Protein AF-A0AAF0T711-F1 (afdb_monomer_lite)

Structure (mmCIF, N/CA/C/O backbone):
d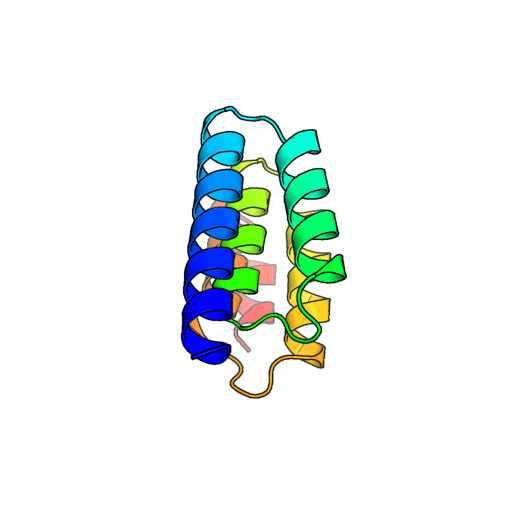ata_AF-A0AAF0T711-F1
#
_entry.id   AF-A0AAF0T711-F1
#
loop_
_atom_site.group_PDB
_atom_site.id
_atom_site.type_symbol
_atom_site.label_atom_id
_atom_site.label_alt_id
_atom_site.label_comp_id
_atom_site.label_asym_id
_atom_site.label_entity_id
_atom_site.label_seq_id
_atom_site.pdbx_PDB_ins_code
_atom_si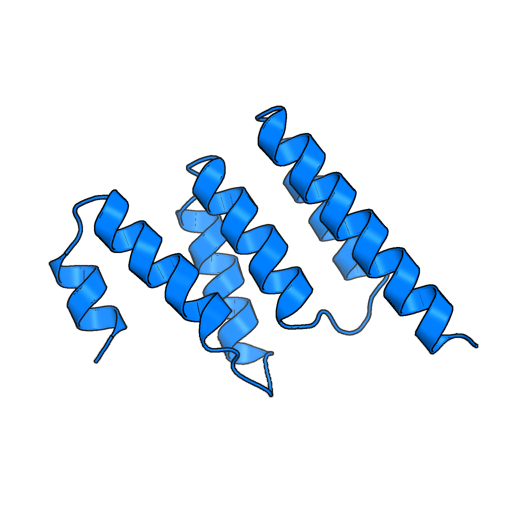te.Cartn_x
_atom_site.Cartn_y
_atom_site.Cartn_z
_atom_site.occupancy
_atom_site.B_iso_or_equiv
_atom_site.auth_seq_id
_atom_site.auth_comp_id
_atom_site.auth_asym_id
_atom_site.auth_atom_id
_atom_site.pdbx_PDB_model_num
ATOM 1 N N . MET A 1 1 ? 25.115 -4.167 -13.619 1.00 49.00 1 MET A N 1
ATOM 2 C CA . MET A 1 1 ? 25.250 -2.886 -12.890 1.00 49.00 1 MET A CA 1
ATOM 3 C C . MET A 1 1 ? 23.902 -2.163 -12.782 1.00 49.00 1 MET A C 1
ATOM 5 O O . MET A 1 1 ? 23.526 -1.788 -11.680 1.00 49.00 1 MET A O 1
ATOM 9 N N . GLU A 1 2 ? 23.113 -2.087 -13.862 1.00 58.34 2 GLU A N 1
ATOM 10 C CA . GLU A 1 2 ? 21.764 -1.472 -13.882 1.00 58.34 2 GLU A CA 1
ATOM 11 C C . GLU A 1 2 ? 20.771 -2.048 -12.853 1.00 58.34 2 GLU A C 1
ATOM 13 O O . GLU A 1 2 ? 20.125 -1.292 -12.132 1.00 58.34 2 GLU A O 1
ATOM 18 N N . LYS A 1 3 ? 20.704 -3.382 -12.690 1.00 58.72 3 LYS A N 1
ATOM 19 C CA . LYS A 1 3 ? 19.836 -4.030 -11.679 1.00 58.72 3 LYS A CA 1
ATOM 20 C C . LYS A 1 3 ? 20.128 -3.570 -10.241 1.00 58.72 3 LYS A C 1
ATOM 22 O O . LYS A 1 3 ? 19.216 -3.454 -9.429 1.00 58.72 3 LYS A O 1
ATOM 27 N N . THR A 1 4 ? 21.392 -3.294 -9.923 1.00 60.56 4 THR A N 1
ATOM 28 C CA . THR A 1 4 ? 21.810 -2.835 -8.589 1.00 60.56 4 THR A CA 1
ATOM 29 C C . THR A 1 4 ? 21.404 -1.383 -8.347 1.00 60.56 4 THR A C 1
ATOM 31 O O . THR A 1 4 ? 20.996 -1.040 -7.240 1.00 60.56 4 THR A O 1
ATOM 34 N N . ILE A 1 5 ? 21.482 -0.542 -9.382 1.00 61.06 5 ILE A N 1
ATOM 35 C CA . ILE A 1 5 ? 21.046 0.860 -9.334 1.00 61.06 5 ILE A CA 1
ATOM 36 C C . ILE A 1 5 ? 19.521 0.924 -9.161 1.00 61.06 5 ILE A C 1
ATOM 38 O O . ILE A 1 5 ? 19.040 1.636 -8.284 1.00 61.06 5 ILE A O 1
ATOM 42 N N . SER A 1 6 ? 18.775 0.099 -9.903 1.00 71.19 6 SER A N 1
ATOM 43 C CA . SER A 1 6 ? 17.316 -0.020 -9.775 1.00 71.19 6 SER A CA 1
ATOM 44 C C . SER A 1 6 ? 16.882 -0.458 -8.371 1.00 71.19 6 SER A C 1
ATOM 46 O O . SER A 1 6 ? 16.000 0.171 -7.791 1.00 71.19 6 SER A O 1
ATOM 48 N N . ARG A 1 7 ? 17.546 -1.458 -7.774 1.00 70.12 7 ARG A N 1
ATOM 49 C CA . ARG A 1 7 ? 17.214 -1.926 -6.418 1.00 70.12 7 ARG A CA 1
ATOM 50 C C . ARG A 1 7 ? 17.496 -0.875 -5.342 1.00 70.12 7 ARG A C 1
ATOM 52 O O . ARG A 1 7 ? 16.698 -0.714 -4.425 1.00 70.12 7 ARG A O 1
ATOM 59 N N . LYS A 1 8 ? 18.608 -0.138 -5.455 1.00 77.62 8 LYS A N 1
ATOM 60 C CA . LYS A 1 8 ? 18.906 0.982 -4.545 1.00 77.62 8 LYS A CA 1
ATOM 61 C C . LYS A 1 8 ? 17.851 2.079 -4.653 1.00 77.62 8 LYS A C 1
ATOM 63 O O . LYS A 1 8 ? 17.383 2.559 -3.628 1.00 77.62 8 LYS A O 1
ATOM 68 N N . ALA A 1 9 ? 17.449 2.435 -5.872 1.00 79.88 9 ALA A N 1
ATOM 69 C CA . ALA A 1 9 ? 16.412 3.434 -6.092 1.00 79.88 9 ALA A CA 1
ATOM 70 C C . ALA A 1 9 ? 15.063 3.000 -5.484 1.00 79.88 9 ALA A C 1
ATOM 72 O O . ALA A 1 9 ? 14.451 3.781 -4.765 1.00 79.88 9 ALA A O 1
ATOM 73 N N . GLN A 1 10 ? 14.653 1.736 -5.646 1.00 79.00 10 GLN A N 1
ATOM 74 C CA . GLN A 1 10 ? 13.449 1.189 -4.996 1.00 79.00 10 GLN A CA 1
ATOM 75 C C . GLN A 1 10 ? 13.487 1.312 -3.463 1.00 79.00 10 GLN A C 1
ATOM 77 O O . GLN A 1 10 ? 12.505 1.718 -2.847 1.00 79.00 10 GLN A O 1
ATOM 82 N N . THR A 1 11 ? 14.635 1.028 -2.835 1.00 85.44 11 THR A N 1
ATOM 83 C CA . THR A 1 11 ? 14.798 1.195 -1.378 1.00 85.44 11 THR A CA 1
ATOM 84 C C . THR A 1 11 ? 14.677 2.659 -0.941 1.00 85.44 11 THR A C 1
ATOM 86 O O . THR A 1 11 ? 14.118 2.933 0.123 1.00 85.44 11 THR A O 1
ATOM 89 N N . VAL A 1 12 ? 15.153 3.606 -1.756 1.00 90.75 12 VAL A N 1
ATOM 90 C CA . VAL A 1 12 ? 14.996 5.045 -1.487 1.00 90.75 12 VAL A CA 1
ATOM 91 C C . VAL A 1 12 ? 13.521 5.439 -1.536 1.00 90.75 12 VAL A C 1
ATOM 93 O O . VAL A 1 12 ? 13.039 6.054 -0.590 1.00 90.75 12 VAL A O 1
ATOM 96 N N . TYR A 1 13 ? 12.780 5.025 -2.567 1.00 93.00 13 TYR A N 1
ATOM 97 C CA . TYR A 1 13 ? 11.341 5.300 -2.659 1.00 93.00 13 TYR A CA 1
ATOM 98 C C . TYR A 1 13 ? 10.555 4.702 -1.486 1.00 93.00 13 TYR A C 1
ATOM 100 O O . TYR A 1 13 ? 9.747 5.401 -0.879 1.00 93.00 13 TYR A O 1
ATOM 108 N N . ALA A 1 14 ? 10.837 3.455 -1.099 1.00 92.31 14 ALA A N 1
ATOM 109 C CA . ALA A 1 14 ? 10.210 2.828 0.068 1.00 92.31 14 ALA A CA 1
ATOM 110 C C . ALA A 1 14 ? 10.508 3.588 1.376 1.00 92.31 14 ALA A C 1
ATOM 112 O O . ALA A 1 14 ? 9.627 3.762 2.223 1.00 92.31 14 ALA A O 1
ATOM 113 N N . SER A 1 15 ? 11.738 4.089 1.526 1.00 94.19 15 SER A N 1
ATOM 114 C CA . SER A 1 15 ? 12.131 4.927 2.666 1.00 94.19 15 SER A CA 1
ATOM 115 C C . SER A 1 15 ? 11.376 6.258 2.680 1.00 94.19 15 SER A C 1
ATOM 117 O O . SER A 1 15 ? 10.885 6.662 3.731 1.00 94.19 15 SER A O 1
ATOM 119 N N . LEU A 1 16 ? 11.232 6.915 1.523 1.00 96.19 16 LEU A N 1
ATOM 120 C CA . LEU A 1 16 ? 10.482 8.168 1.391 1.00 96.19 16 LEU A CA 1
ATOM 121 C C . LEU A 1 16 ? 8.992 7.972 1.696 1.00 96.19 16 LEU A C 1
ATOM 123 O O . LEU A 1 16 ? 8.429 8.726 2.486 1.00 96.19 16 LEU A O 1
ATOM 127 N N . ILE A 1 17 ? 8.372 6.923 1.149 1.00 96.69 17 ILE A N 1
ATOM 128 C CA . ILE A 1 17 ? 6.982 6.555 1.456 1.00 96.69 17 ILE A CA 1
ATOM 129 C C . ILE A 1 17 ? 6.816 6.353 2.967 1.00 96.69 17 ILE A C 1
ATOM 131 O O . ILE A 1 17 ? 5.927 6.946 3.578 1.00 96.69 17 ILE A O 1
ATOM 135 N N . SER A 1 18 ? 7.706 5.578 3.592 1.00 95.44 18 SER A N 1
ATOM 136 C CA . SER A 1 18 ? 7.660 5.315 5.036 1.00 95.44 18 SER A CA 1
ATOM 137 C C . SER A 1 18 ? 7.834 6.590 5.870 1.00 95.44 18 SER A C 1
ATOM 139 O O . SER A 1 18 ? 7.117 6.787 6.850 1.00 95.44 18 SER A O 1
ATOM 141 N N . LEU A 1 19 ? 8.746 7.482 5.471 1.00 97.38 19 LEU A N 1
ATOM 142 C CA . LEU A 1 19 ? 8.960 8.774 6.123 1.00 97.38 19 LEU A CA 1
ATOM 143 C C . LEU A 1 19 ? 7.692 9.633 6.082 1.00 97.38 19 LEU A C 1
ATOM 145 O O . LEU A 1 19 ? 7.229 10.084 7.127 1.00 97.38 19 LEU A O 1
ATOM 149 N N . HIS A 1 20 ? 7.104 9.825 4.901 1.00 97.38 20 HIS A N 1
ATOM 150 C CA . HIS A 1 20 ? 5.906 10.655 4.750 1.00 97.38 20 HIS A CA 1
ATOM 151 C C . HIS A 1 20 ? 4.664 10.037 5.398 1.00 97.38 20 HIS A C 1
ATOM 153 O O . HIS A 1 20 ? 3.826 10.772 5.916 1.00 97.38 20 HIS A O 1
ATOM 159 N N . THR A 1 21 ? 4.599 8.706 5.482 1.00 97.75 21 THR A N 1
ATOM 160 C CA . THR A 1 21 ? 3.585 7.994 6.278 1.00 97.75 21 THR A CA 1
ATOM 161 C C . THR A 1 21 ? 3.670 8.387 7.752 1.00 97.75 21 THR A C 1
ATOM 163 O O . THR A 1 21 ? 2.666 8.748 8.357 1.00 97.75 21 THR A O 1
ATOM 166 N N . ASN A 1 22 ? 4.874 8.379 8.332 1.00 96.69 22 ASN A N 1
ATOM 167 C CA . ASN A 1 22 ? 5.072 8.763 9.734 1.00 96.69 22 ASN A CA 1
ATOM 168 C C . ASN A 1 22 ? 4.779 10.251 9.985 1.00 96.69 22 ASN A C 1
ATOM 170 O O . ASN A 1 22 ? 4.404 10.622 11.092 1.00 96.69 22 ASN A O 1
ATOM 174 N N . LEU A 1 23 ? 4.923 11.091 8.957 1.00 97.12 23 LEU A N 1
ATOM 175 C CA . LEU A 1 23 ? 4.543 12.505 8.985 1.00 97.12 23 LEU A CA 1
ATOM 176 C C . LEU A 1 23 ? 3.047 12.743 8.724 1.00 97.12 23 LEU A C 1
ATOM 178 O O . LEU A 1 23 ? 2.638 13.898 8.648 1.00 97.12 23 LEU A O 1
ATOM 182 N N . GLN A 1 24 ? 2.241 11.687 8.559 1.00 96.00 24 GLN A N 1
ATOM 183 C CA . GLN A 1 24 ? 0.813 11.776 8.222 1.00 96.00 24 GLN A CA 1
ATOM 184 C C . GLN A 1 24 ? 0.545 12.554 6.916 1.00 96.00 24 GLN A C 1
ATOM 186 O O . GLN A 1 24 ? -0.526 13.124 6.715 1.00 96.00 24 GLN A O 1
ATOM 191 N N . ASN A 1 25 ? 1.522 12.588 6.002 1.00 96.00 25 ASN A N 1
ATOM 192 C CA . ASN A 1 25 ? 1.435 13.329 4.747 1.00 96.00 25 ASN A CA 1
ATOM 193 C C . ASN A 1 25 ? 1.035 12.400 3.595 1.00 96.00 25 ASN A C 1
ATOM 195 O O . ASN A 1 25 ? 1.879 11.879 2.861 1.00 96.00 25 ASN A O 1
ATOM 199 N N . LYS A 1 26 ? -0.275 12.202 3.450 1.00 95.25 26 LYS A N 1
ATOM 200 C CA . LYS A 1 26 ? -0.851 11.311 2.438 1.00 95.25 26 LYS A CA 1
ATOM 201 C C . LYS A 1 26 ? -0.596 11.758 1.000 1.00 95.25 26 LYS A C 1
ATOM 203 O O . LYS A 1 26 ? -0.278 10.924 0.157 1.00 95.25 26 LYS A O 1
ATOM 208 N N . ASP A 1 27 ? -0.681 13.058 0.730 1.00 95.81 27 ASP A N 1
ATOM 209 C CA . ASP A 1 27 ? -0.541 13.597 -0.626 1.00 95.81 27 ASP A CA 1
ATOM 210 C C . ASP A 1 27 ? 0.850 13.290 -1.177 1.00 95.81 27 ASP A C 1
ATOM 212 O O . ASP A 1 27 ? 1.012 12.871 -2.325 1.00 95.81 27 ASP A O 1
ATOM 216 N N . GLU A 1 28 ? 1.856 13.413 -0.314 1.00 97.31 28 GLU A N 1
ATOM 217 C CA . GLU A 1 28 ? 3.234 13.128 -0.672 1.00 97.31 28 GLU A CA 1
ATOM 218 C C . GLU A 1 28 ? 3.486 11.626 -0.842 1.00 97.31 28 GLU A C 1
ATOM 220 O O . GLU A 1 28 ? 4.167 11.228 -1.786 1.00 97.31 28 GLU A O 1
ATOM 225 N N . VAL A 1 29 ? 2.861 10.770 -0.023 1.00 97.75 29 VAL A N 1
ATOM 226 C CA . VAL A 1 29 ? 2.887 9.309 -0.224 1.00 97.75 29 VAL A CA 1
ATOM 227 C C . VAL A 1 29 ? 2.345 8.932 -1.610 1.00 97.75 29 VAL A C 1
ATOM 229 O O . VAL A 1 29 ? 3.000 8.179 -2.338 1.00 97.75 29 VAL A O 1
ATOM 232 N N . PHE A 1 30 ? 1.208 9.497 -2.028 1.00 96.44 30 PHE A N 1
ATOM 233 C CA . PHE A 1 30 ? 0.654 9.260 -3.366 1.00 96.44 30 PHE A CA 1
ATOM 234 C C . PHE A 1 30 ? 1.537 9.825 -4.480 1.00 96.44 30 PHE A C 1
ATOM 236 O O . PHE A 1 30 ? 1.741 9.161 -5.504 1.00 96.44 30 PHE A O 1
ATOM 243 N N . ARG A 1 31 ? 2.089 11.031 -4.295 1.00 97.25 31 ARG A N 1
ATOM 244 C CA . ARG A 1 31 ? 2.995 11.662 -5.264 1.00 97.25 31 ARG A CA 1
ATOM 245 C C . ARG A 1 31 ? 4.224 10.790 -5.511 1.00 97.25 31 ARG A C 1
ATOM 247 O O . ARG A 1 31 ? 4.544 10.505 -6.666 1.00 97.25 31 ARG A O 1
ATOM 254 N N . ILE A 1 32 ? 4.863 10.327 -4.437 1.00 96.19 32 ILE A N 1
ATOM 255 C CA . ILE A 1 32 ? 6.052 9.470 -4.480 1.00 96.19 32 ILE A CA 1
ATOM 256 C C . ILE A 1 32 ? 5.721 8.122 -5.130 1.00 96.19 32 ILE A C 1
ATOM 258 O O . ILE A 1 32 ? 6.476 7.655 -5.981 1.00 96.19 32 ILE A O 1
ATOM 262 N N . TRP A 1 33 ? 4.583 7.509 -4.791 1.00 95.56 33 TRP A N 1
ATOM 263 C CA . TRP A 1 33 ? 4.146 6.257 -5.419 1.00 95.56 33 TRP A CA 1
ATOM 264 C C . TRP A 1 33 ? 3.947 6.403 -6.933 1.00 95.56 33 TRP A C 1
ATOM 266 O O . TRP A 1 33 ? 4.428 5.577 -7.713 1.00 95.56 33 TRP A O 1
ATOM 276 N N . LYS A 1 34 ? 3.289 7.481 -7.374 1.00 94.50 34 LYS A N 1
ATOM 277 C CA . LYS A 1 34 ? 3.074 7.769 -8.799 1.00 94.50 34 LYS A CA 1
ATOM 278 C C . LYS A 1 34 ? 4.390 7.992 -9.545 1.00 94.50 34 LYS A C 1
ATOM 280 O O . LYS A 1 34 ? 4.550 7.495 -10.658 1.00 94.50 34 LYS A O 1
ATOM 285 N N . GLU A 1 35 ? 5.321 8.719 -8.935 1.00 92.94 35 GLU A N 1
ATOM 286 C CA . GLU A 1 35 ? 6.667 8.934 -9.474 1.00 92.94 35 GLU A CA 1
ATOM 287 C C . GLU A 1 35 ? 7.440 7.613 -9.586 1.00 92.94 35 GLU A C 1
ATOM 289 O O . GLU A 1 35 ? 8.019 7.304 -10.623 1.00 92.94 35 GLU A O 1
ATOM 294 N N . MET A 1 36 ? 7.372 6.765 -8.561 1.00 91.75 36 MET A N 1
ATOM 295 C CA . MET A 1 36 ? 7.988 5.444 -8.597 1.00 91.75 36 MET A CA 1
ATOM 296 C C . MET A 1 36 ? 7.422 4.598 -9.752 1.00 91.75 36 MET A C 1
ATOM 298 O O . MET A 1 36 ? 8.186 4.030 -10.534 1.00 91.75 36 MET A O 1
ATOM 302 N N . LYS A 1 37 ? 6.094 4.557 -9.928 1.00 89.62 37 LYS A N 1
ATOM 303 C CA . LYS A 1 37 ? 5.456 3.824 -11.039 1.00 89.62 37 LYS A CA 1
ATOM 304 C C . LYS A 1 37 ? 5.826 4.364 -12.424 1.00 89.62 37 LYS A C 1
ATOM 306 O O . LYS A 1 37 ? 5.804 3.595 -13.380 1.00 89.62 37 LYS A O 1
ATOM 311 N N . SER A 1 38 ? 6.154 5.652 -12.560 1.00 90.31 38 SER A N 1
ATOM 312 C CA . SER A 1 38 ? 6.575 6.213 -13.853 1.00 90.31 38 SER A CA 1
ATOM 313 C C . SER A 1 38 ? 8.018 5.844 -14.211 1.00 90.31 38 SER A C 1
ATOM 315 O O . SER A 1 38 ? 8.342 5.713 -15.391 1.00 90.31 38 SER A O 1
ATOM 317 N N . ILE A 1 39 ? 8.869 5.630 -13.206 1.00 87.94 39 ILE A N 1
ATOM 318 C CA . ILE A 1 39 ? 10.283 5.275 -13.383 1.00 87.94 39 ILE A CA 1
ATOM 319 C C . ILE A 1 39 ? 10.460 3.765 -13.560 1.00 87.94 39 ILE A C 1
ATOM 321 O O . ILE A 1 39 ? 11.239 3.319 -14.408 1.00 87.94 39 ILE A O 1
ATOM 325 N N . PHE A 1 40 ? 9.753 2.952 -12.772 1.00 84.19 40 PHE A N 1
ATOM 326 C CA . PHE A 1 40 ? 9.908 1.500 -12.798 1.00 84.19 40 PHE A CA 1
ATOM 327 C C . PHE A 1 40 ? 8.827 0.837 -13.645 1.00 84.19 40 PHE A C 1
ATOM 329 O O . PHE A 1 40 ? 7.663 0.771 -13.266 1.00 84.19 40 PHE A O 1
ATOM 336 N N . ARG A 1 41 ? 9.247 0.220 -14.757 1.00 78.38 41 ARG A N 1
ATOM 337 C CA . ARG A 1 41 ? 8.358 -0.558 -15.640 1.00 78.38 41 ARG A CA 1
ATOM 338 C C . ARG A 1 41 ? 7.644 -1.713 -14.924 1.00 78.38 41 ARG A C 1
ATOM 340 O O . ARG A 1 41 ? 6.567 -2.116 -15.348 1.00 78.38 41 ARG A O 1
ATOM 347 N N . LYS A 1 42 ? 8.260 -2.281 -13.882 1.00 81.19 42 LYS A N 1
ATOM 348 C CA . LYS A 1 42 ? 7.669 -3.332 -13.049 1.00 81.19 42 LYS A CA 1
ATOM 349 C C . LYS A 1 42 ? 7.954 -3.044 -11.582 1.00 81.19 42 LYS A C 1
ATOM 351 O O . LYS A 1 42 ? 9.115 -2.965 -11.184 1.00 81.19 42 LYS A O 1
ATOM 356 N N . VAL A 1 43 ? 6.885 -2.935 -10.808 1.00 86.88 43 VAL A N 1
ATOM 357 C CA . VAL A 1 43 ? 6.912 -2.829 -9.349 1.00 86.88 43 VAL A CA 1
ATOM 358 C C . VAL A 1 43 ? 6.774 -4.239 -8.770 1.00 86.88 43 VAL A C 1
ATOM 360 O O . VAL A 1 43 ? 6.009 -5.045 -9.306 1.00 86.88 43 VAL A O 1
ATOM 363 N N . ASN A 1 44 ? 7.561 -4.583 -7.752 1.00 88.69 44 ASN A N 1
ATOM 364 C CA . ASN A 1 44 ? 7.543 -5.908 -7.130 1.00 88.69 44 ASN A CA 1
ATOM 365 C C . ASN A 1 44 ? 6.658 -5.937 -5.867 1.00 88.69 44 ASN A C 1
ATOM 367 O O . ASN A 1 44 ? 6.201 -4.905 -5.375 1.00 88.69 44 ASN A O 1
ATOM 371 N N . ASP A 1 45 ? 6.445 -7.135 -5.321 1.00 91.75 45 ASP A N 1
ATOM 372 C CA . ASP A 1 45 ? 5.600 -7.361 -4.140 1.00 91.75 45 ASP A CA 1
ATOM 373 C C . ASP A 1 45 ? 6.051 -6.577 -2.899 1.00 91.75 45 ASP A C 1
ATOM 375 O O . ASP A 1 45 ? 5.225 -6.189 -2.075 1.00 91.75 45 ASP A O 1
ATOM 379 N N . THR A 1 46 ? 7.350 -6.302 -2.757 1.00 90.88 46 THR A N 1
ATOM 380 C CA . THR A 1 46 ? 7.884 -5.533 -1.622 1.00 90.88 46 THR A CA 1
ATOM 381 C C . THR A 1 46 ? 7.478 -4.069 -1.714 1.00 90.88 46 THR A C 1
ATOM 383 O O . THR A 1 46 ? 7.062 -3.486 -0.713 1.00 90.88 46 THR A O 1
ATOM 386 N N . GLU A 1 47 ? 7.551 -3.471 -2.902 1.00 92.06 47 GLU A N 1
ATOM 387 C CA . GLU A 1 47 ? 7.108 -2.090 -3.095 1.00 92.06 47 GLU A CA 1
ATOM 388 C C . GLU A 1 47 ? 5.588 -1.948 -2.938 1.00 92.06 47 GLU A C 1
ATOM 390 O O . GLU A 1 47 ? 5.142 -1.009 -2.278 1.00 92.06 47 GLU A O 1
ATOM 395 N N . TYR A 1 48 ? 4.799 -2.898 -3.456 1.00 94.94 48 TYR A N 1
ATOM 396 C CA . TYR A 1 48 ? 3.350 -2.939 -3.214 1.00 94.94 48 TYR A CA 1
ATOM 397 C C . TYR A 1 48 ? 3.020 -3.089 -1.727 1.00 94.94 48 TYR A C 1
ATOM 399 O O . TYR A 1 48 ? 2.212 -2.333 -1.193 1.00 94.94 48 TYR A O 1
ATOM 407 N N . SER A 1 49 ? 3.694 -4.004 -1.026 1.00 95.69 49 SER A N 1
ATOM 408 C CA . SER A 1 49 ? 3.52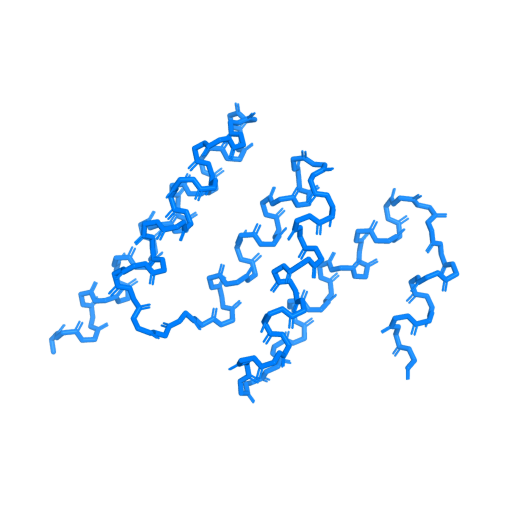0 -4.169 0.423 1.00 95.69 49 SER A CA 1
ATOM 409 C C . SER A 1 49 ? 3.838 -2.883 1.185 1.00 95.69 49 SER A C 1
ATOM 411 O O . SER A 1 49 ? 3.140 -2.545 2.140 1.00 95.69 49 SER A O 1
ATOM 413 N N . CYS A 1 50 ? 4.873 -2.150 0.762 1.00 95.69 50 CYS A N 1
ATOM 414 C CA . CYS A 1 50 ? 5.256 -0.887 1.382 1.00 95.69 50 CYS A CA 1
ATOM 415 C C . CYS A 1 50 ? 4.147 0.162 1.250 1.00 95.69 50 CYS A C 1
ATOM 417 O O . CYS A 1 50 ? 3.722 0.702 2.270 1.00 95.69 50 CYS A O 1
ATOM 419 N N . ILE A 1 51 ? 3.646 0.421 0.036 1.00 96.94 51 ILE A N 1
ATOM 420 C CA . ILE A 1 51 ? 2.600 1.435 -0.162 1.00 96.94 51 ILE A CA 1
ATOM 421 C C . ILE A 1 51 ? 1.271 1.022 0.476 1.00 96.94 51 ILE A C 1
ATOM 423 O O . ILE A 1 51 ? 0.643 1.847 1.132 1.00 96.94 51 ILE A O 1
ATOM 427 N N . ILE A 1 52 ? 0.870 -0.249 0.367 1.00 97.50 52 ILE A N 1
ATOM 428 C CA . ILE A 1 52 ? -0.375 -0.749 0.967 1.00 97.50 52 ILE A CA 1
ATOM 429 C C . ILE A 1 52 ? -0.306 -0.591 2.487 1.00 97.50 52 ILE A C 1
ATOM 431 O O . ILE A 1 52 ? -1.213 -0.020 3.084 1.00 97.50 52 ILE A O 1
ATOM 435 N N . SER A 1 53 ? 0.795 -1.011 3.121 1.00 97.12 53 SER A N 1
ATOM 436 C CA . SER A 1 53 ? 0.976 -0.827 4.566 1.00 97.12 53 SER A CA 1
ATOM 437 C C . SER A 1 53 ? 0.932 0.648 4.966 1.00 97.12 53 SER A C 1
ATOM 439 O O . SER A 1 53 ? 0.343 0.986 5.991 1.00 97.12 53 SER A O 1
ATOM 441 N N . SER A 1 54 ? 1.532 1.527 4.164 1.00 97.62 54 SER A N 1
ATOM 442 C CA . SER A 1 54 ? 1.508 2.969 4.395 1.00 97.62 54 SER A CA 1
ATOM 443 C C . SER A 1 54 ? 0.105 3.561 4.325 1.00 97.62 54 SER A C 1
ATOM 445 O O . SER A 1 54 ? -0.276 4.293 5.231 1.00 97.62 54 SER A O 1
ATOM 447 N N . LEU A 1 55 ? -0.685 3.212 3.310 1.00 97.69 55 LEU A N 1
ATOM 448 C CA . LEU A 1 55 ? -2.062 3.696 3.176 1.00 97.69 55 LEU A CA 1
ATOM 449 C C . LEU A 1 55 ? -2.959 3.193 4.307 1.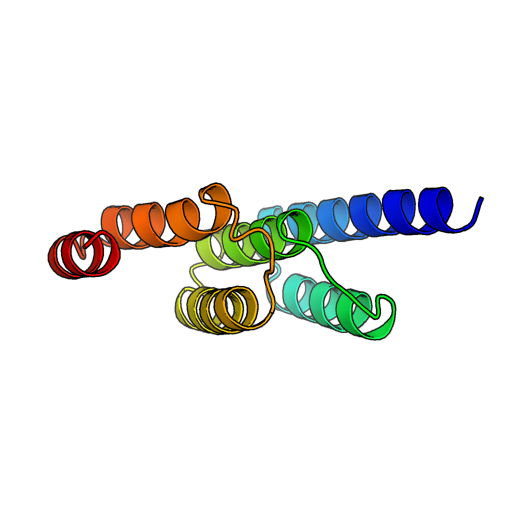00 97.69 55 LEU A C 1
ATOM 451 O O . LEU A 1 55 ? -3.738 3.965 4.856 1.00 97.69 55 LEU A O 1
ATOM 455 N N . LEU A 1 56 ? -2.791 1.935 4.725 1.00 96.38 56 LEU A N 1
ATOM 456 C CA . LEU A 1 56 ? -3.503 1.389 5.881 1.00 96.38 56 LEU A CA 1
ATOM 457 C C . LEU A 1 56 ? -3.184 2.147 7.178 1.00 96.38 56 LEU A C 1
ATOM 459 O O . LEU A 1 56 ? -4.080 2.363 7.984 1.00 96.38 56 LEU A O 1
ATOM 463 N N . LYS A 1 57 ? -1.931 2.578 7.379 1.00 95.62 57 LYS A N 1
ATOM 464 C CA . LYS A 1 57 ? -1.519 3.393 8.542 1.00 95.62 57 LYS A CA 1
ATOM 465 C C . LYS A 1 57 ? -2.023 4.838 8.497 1.00 95.62 57 LYS A C 1
ATOM 467 O O . LYS A 1 57 ? -1.992 5.507 9.524 1.00 95.62 57 LYS A O 1
ATOM 472 N N . LEU A 1 58 ? -2.415 5.316 7.320 1.00 96.12 58 LEU A N 1
ATOM 473 C CA . LEU A 1 58 ? -2.988 6.644 7.093 1.00 96.12 58 LEU A CA 1
ATOM 474 C C . LEU A 1 58 ? -4.524 6.606 7.054 1.00 96.12 58 LEU A C 1
ATOM 476 O O . LEU A 1 58 ? -5.142 7.576 6.629 1.00 96.12 58 LEU A O 1
ATOM 480 N N . ASP A 1 59 ? -5.131 5.478 7.438 1.00 94.62 59 ASP A N 1
ATOM 481 C CA . ASP A 1 59 ? -6.573 5.218 7.377 1.00 94.62 59 ASP A CA 1
ATOM 482 C C . ASP A 1 59 ? -7.196 5.318 5.964 1.00 94.62 59 ASP A C 1
ATOM 484 O O . ASP A 1 59 ? -8.418 5.289 5.802 1.00 94.62 59 ASP A O 1
ATOM 488 N N . GLU A 1 60 ? -6.375 5.308 4.909 1.00 95.75 60 GLU A N 1
ATOM 489 C CA . GLU A 1 60 ? -6.795 5.345 3.499 1.00 95.75 60 GLU A CA 1
ATOM 490 C C . GLU A 1 60 ? -7.093 3.924 2.977 1.00 95.75 60 GLU A C 1
ATOM 492 O O . GLU A 1 60 ? -6.516 3.431 2.004 1.00 95.75 60 GLU A O 1
ATOM 497 N N . PHE A 1 61 ? -8.004 3.223 3.660 1.00 94.69 61 PHE A N 1
ATOM 498 C CA . PHE A 1 61 ? -8.306 1.809 3.400 1.00 94.69 61 PHE A CA 1
ATOM 499 C C . PHE A 1 61 ? -8.813 1.539 1.975 1.00 94.69 61 PHE A C 1
ATOM 501 O O . PHE A 1 61 ? -8.451 0.529 1.376 1.00 94.69 61 PHE A O 1
ATOM 508 N N . GLY A 1 62 ? -9.645 2.429 1.423 1.00 95.31 62 GLY A N 1
ATOM 509 C CA . GLY A 1 62 ? -10.179 2.267 0.065 1.00 95.31 62 GLY A CA 1
ATOM 510 C C . GLY A 1 62 ? -9.069 2.244 -0.986 1.00 95.31 62 GLY A C 1
ATOM 511 O O . GLY A 1 62 ? -9.023 1.350 -1.827 1.00 95.31 62 GLY A O 1
ATOM 512 N N . GLU A 1 63 ? -8.113 3.164 -0.873 1.00 96.75 63 GLU A N 1
ATOM 513 C CA . GLU A 1 63 ? -6.960 3.218 -1.774 1.00 96.75 63 GLU A CA 1
ATOM 514 C C . GLU A 1 63 ? -5.999 2.047 -1.551 1.00 96.75 63 GLU A C 1
ATOM 516 O O . GLU A 1 63 ? -5.464 1.488 -2.512 1.00 96.75 63 GLU A O 1
ATOM 521 N N . ALA A 1 64 ? -5.830 1.603 -0.301 1.00 97.06 64 ALA A N 1
ATOM 522 C CA . ALA A 1 64 ? -5.079 0.387 -0.002 1.00 97.06 64 ALA A CA 1
ATOM 523 C C . ALA A 1 64 ? -5.686 -0.846 -0.699 1.00 97.06 64 ALA A C 1
ATOM 525 O O . ALA A 1 64 ? -4.947 -1.636 -1.286 1.00 97.06 64 ALA A O 1
ATOM 526 N N . MET A 1 65 ? -7.017 -0.982 -0.698 1.00 95.94 65 MET A N 1
ATOM 527 C CA . MET A 1 65 ? -7.722 -2.066 -1.394 1.00 95.94 65 MET A CA 1
ATOM 528 C C . MET A 1 65 ? -7.630 -1.962 -2.919 1.00 95.94 65 MET A C 1
ATOM 530 O O . MET A 1 65 ? -7.464 -2.983 -3.589 1.00 95.94 65 MET A O 1
ATOM 534 N N . ASN A 1 66 ? -7.679 -0.750 -3.477 1.00 96.94 66 ASN A N 1
ATOM 535 C CA . ASN A 1 66 ? -7.478 -0.536 -4.913 1.00 96.94 66 ASN A CA 1
ATOM 536 C C . ASN A 1 66 ? -6.088 -1.025 -5.348 1.00 96.94 66 ASN A C 1
ATOM 538 O O . ASN A 1 66 ? -5.963 -1.772 -6.321 1.00 96.94 66 ASN A O 1
ATOM 542 N N . LEU A 1 67 ? -5.044 -0.654 -4.597 1.00 96.12 67 LEU A N 1
ATOM 543 C CA . LEU A 1 67 ? -3.677 -1.102 -4.872 1.00 96.12 67 LEU A CA 1
ATOM 544 C C . LEU A 1 67 ? -3.479 -2.594 -4.605 1.00 96.12 67 LEU A C 1
ATOM 546 O O . LEU A 1 67 ? -2.714 -3.230 -5.326 1.00 96.12 67 LEU A O 1
ATOM 550 N N . PHE A 1 68 ? -4.161 -3.162 -3.609 1.00 96.31 68 PHE A N 1
ATOM 551 C CA . PHE A 1 68 ? -4.158 -4.604 -3.380 1.00 96.31 68 PHE A CA 1
ATOM 552 C C . PHE A 1 68 ? -4.758 -5.360 -4.570 1.00 96.31 68 PHE A C 1
ATOM 554 O O . PHE A 1 68 ? -4.141 -6.293 -5.071 1.00 96.31 68 PHE A O 1
ATOM 561 N N . THR A 1 69 ? -5.897 -4.903 -5.090 1.00 95.88 69 THR A N 1
ATOM 562 C CA . THR A 1 69 ? -6.539 -5.507 -6.268 1.00 95.88 69 THR A CA 1
ATOM 563 C C . THR A 1 69 ? -5.643 -5.396 -7.507 1.00 95.88 69 THR A C 1
ATOM 565 O O . THR A 1 69 ? -5.497 -6.354 -8.265 1.00 95.88 69 THR A O 1
ATOM 568 N N . GLU A 1 70 ? -4.980 -4.247 -7.709 1.00 94.88 70 GLU A N 1
ATOM 569 C CA . GLU A 1 70 ? -3.971 -4.102 -8.768 1.00 94.88 70 GLU A CA 1
ATOM 570 C C . GLU A 1 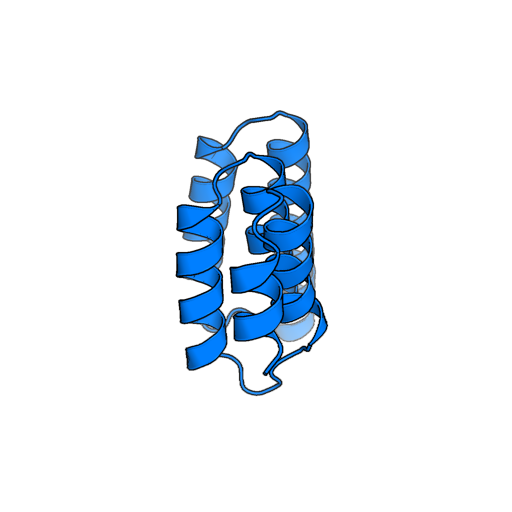70 ? -2.834 -5.115 -8.580 1.00 94.88 70 GLU A C 1
ATOM 572 O O . GLU A 1 70 ? -2.486 -5.838 -9.517 1.00 94.88 70 GLU A O 1
ATOM 577 N N . TRP A 1 71 ? -2.277 -5.190 -7.367 1.00 95.62 71 TRP A N 1
ATOM 578 C CA . TRP A 1 71 ? -1.217 -6.127 -7.007 1.00 95.62 71 TRP A CA 1
ATOM 579 C C . TRP A 1 71 ? -1.624 -7.575 -7.279 1.00 95.62 71 TRP A C 1
ATOM 581 O O . TRP A 1 71 ? -0.832 -8.330 -7.844 1.00 95.62 71 TRP A O 1
ATOM 591 N N . GLU A 1 72 ? -2.857 -7.962 -6.956 1.00 93.81 72 GLU A N 1
ATOM 592 C CA . GLU A 1 72 ? -3.354 -9.301 -7.238 1.00 93.81 72 GLU A CA 1
ATOM 593 C C . GLU A 1 72 ? -3.318 -9.617 -8.733 1.00 93.81 72 GLU A C 1
ATOM 595 O O . GLU A 1 72 ? -2.941 -10.724 -9.109 1.00 93.81 72 GLU A O 1
ATOM 600 N N . VAL A 1 73 ? -3.659 -8.677 -9.606 1.00 93.31 73 VAL A N 1
ATOM 601 C CA . VAL A 1 73 ? -3.635 -8.932 -11.052 1.00 93.31 73 VAL A CA 1
ATOM 602 C C . VAL A 1 73 ? -2.202 -9.031 -11.584 1.00 93.31 73 VAL A C 1
ATOM 604 O O . VAL A 1 73 ? -1.918 -9.864 -12.446 1.00 93.31 73 VAL A O 1
ATOM 607 N N . VAL A 1 74 ? -1.286 -8.189 -11.095 1.00 91.94 74 VAL A N 1
ATOM 608 C CA . VAL A 1 74 ? 0.062 -8.052 -11.686 1.00 91.94 74 VAL A CA 1
ATOM 609 C C . VAL A 1 74 ? 1.139 -8.911 -11.018 1.00 91.94 74 VAL A C 1
ATOM 611 O O . VAL A 1 74 ? 2.198 -9.143 -11.617 1.00 91.94 74 VAL A O 1
ATOM 614 N N . SER A 1 75 ? 0.919 -9.357 -9.780 1.00 92.38 75 SER A N 1
ATOM 615 C CA . SER A 1 75 ? 1.901 -10.134 -9.027 1.00 92.38 75 SER A CA 1
ATOM 616 C C . SER A 1 75 ? 1.961 -11.576 -9.515 1.00 92.38 75 SER A C 1
ATOM 618 O O . SER A 1 75 ? 0.971 -12.303 -9.543 1.00 92.38 75 SER A O 1
ATOM 620 N N . VAL A 1 76 ? 3.177 -12.002 -9.857 1.00 89.81 76 VAL A N 1
ATOM 621 C CA . VAL A 1 76 ? 3.476 -13.385 -10.254 1.00 89.81 76 VAL A CA 1
ATOM 622 C C . VAL A 1 76 ? 3.726 -14.262 -9.029 1.00 89.81 76 VAL A C 1
ATOM 624 O O . VAL A 1 76 ? 3.410 -15.445 -9.037 1.00 89.81 76 VAL A O 1
ATOM 627 N N . THR A 1 77 ? 4.334 -13.691 -7.990 1.00 90.69 77 THR A N 1
ATOM 628 C CA . THR A 1 77 ? 4.762 -14.411 -6.788 1.00 90.69 77 THR A CA 1
ATOM 629 C C . THR A 1 77 ? 3.671 -14.506 -5.736 1.00 90.69 77 THR A C 1
ATOM 631 O O . THR A 1 77 ? 3.740 -15.424 -4.922 1.00 90.69 77 THR A O 1
ATOM 634 N N . LYS A 1 78 ? 2.673 -13.608 -5.770 1.00 90.88 78 LYS A N 1
ATOM 635 C CA . LYS A 1 78 ? 1.539 -13.590 -4.837 1.00 90.88 78 LYS A CA 1
ATOM 636 C C . LYS A 1 78 ? 2.007 -13.701 -3.383 1.00 90.88 78 LYS A C 1
ATOM 638 O O . LYS A 1 78 ? 1.493 -14.512 -2.618 1.00 90.88 78 LYS A O 1
ATOM 643 N N . ASP A 1 79 ? 3.023 -12.912 -3.020 1.00 92.88 79 ASP A N 1
ATOM 644 C CA . ASP A 1 79 ? 3.575 -12.889 -1.665 1.00 92.88 79 ASP A CA 1
ATOM 645 C C . ASP A 1 79 ? 2.466 -12.718 -0.615 1.00 92.88 79 ASP A C 1
ATOM 647 O O . ASP A 1 79 ? 1.787 -11.692 -0.536 1.00 92.88 79 ASP A O 1
ATOM 651 N N . THR A 1 80 ? 2.294 -13.746 0.214 1.00 92.00 80 THR A N 1
ATOM 652 C CA . THR A 1 80 ? 1.229 -13.818 1.220 1.00 92.00 80 THR A CA 1
ATOM 653 C C . THR A 1 80 ? 1.325 -12.701 2.250 1.00 92.00 80 THR A C 1
ATOM 655 O O . THR A 1 80 ? 0.316 -12.315 2.840 1.00 92.00 80 THR A O 1
ATOM 658 N N . ARG A 1 81 ? 2.513 -12.111 2.441 1.00 92.56 81 ARG A N 1
ATOM 659 C CA . ARG A 1 81 ? 2.694 -10.963 3.333 1.00 92.56 81 ARG A CA 1
ATOM 660 C C . ARG A 1 81 ? 1.877 -9.760 2.879 1.00 92.56 81 ARG A C 1
ATOM 662 O O . ARG A 1 81 ? 1.402 -9.028 3.739 1.00 92.56 81 ARG A O 1
ATOM 669 N N . THR A 1 82 ? 1.681 -9.568 1.572 1.00 93.38 82 THR A N 1
ATOM 670 C CA . THR A 1 82 ? 0.863 -8.470 1.042 1.00 93.38 82 THR A CA 1
ATOM 671 C C . THR A 1 82 ? -0.619 -8.685 1.349 1.00 93.38 82 THR A C 1
ATOM 673 O O . THR A 1 82 ? -1.268 -7.766 1.839 1.00 93.38 82 THR A O 1
ATOM 676 N N . ALA A 1 83 ? -1.141 -9.902 1.163 1.00 93.19 83 ALA A N 1
ATOM 677 C CA . ALA A 1 83 ? -2.522 -10.249 1.524 1.00 93.19 83 ALA A CA 1
ATOM 678 C C . ALA A 1 83 ? -2.778 -10.146 3.035 1.00 93.19 83 ALA A C 1
ATOM 680 O O . ALA A 1 83 ? -3.804 -9.616 3.465 1.00 93.19 83 ALA A O 1
ATOM 681 N N . ASN A 1 84 ? -1.805 -10.548 3.856 1.00 94.75 84 ASN A N 1
ATOM 682 C CA . ASN A 1 84 ? -1.909 -10.438 5.311 1.00 94.75 84 ASN A CA 1
ATOM 683 C C . ASN A 1 84 ? -2.077 -8.987 5.797 1.00 94.75 84 ASN A C 1
ATOM 685 O O . ASN A 1 84 ? -2.676 -8.779 6.850 1.00 94.75 84 ASN A O 1
ATOM 689 N N . LEU A 1 85 ? -1.597 -7.981 5.052 1.00 95.88 85 LEU A N 1
ATOM 690 C CA . LEU A 1 85 ? -1.828 -6.572 5.397 1.00 95.88 85 LEU A CA 1
ATOM 691 C C . LEU A 1 85 ? -3.320 -6.224 5.374 1.00 95.88 85 LEU A C 1
ATOM 693 O O . LEU A 1 85 ? -3.805 -5.561 6.290 1.00 95.88 85 LEU A O 1
ATOM 697 N N . ILE A 1 86 ? -4.043 -6.694 4.356 1.00 94.88 86 ILE A N 1
ATOM 698 C CA . ILE A 1 86 ? -5.485 -6.469 4.215 1.00 94.88 86 ILE A CA 1
ATOM 699 C C . ILE A 1 86 ? -6.260 -7.230 5.288 1.00 94.88 86 ILE A C 1
ATOM 701 O O . ILE A 1 86 ? -7.135 -6.656 5.935 1.00 94.88 86 ILE A O 1
ATOM 705 N N . LEU A 1 87 ? -5.887 -8.485 5.546 1.00 93.12 87 LEU A N 1
ATOM 706 C CA . LEU A 1 87 ? -6.504 -9.282 6.605 1.00 93.12 87 LEU A CA 1
ATOM 707 C C . LEU A 1 87 ? -6.386 -8.592 7.974 1.00 93.12 87 LEU A C 1
ATOM 709 O O . LEU A 1 87 ? -7.382 -8.420 8.676 1.00 93.12 87 LEU A O 1
ATOM 713 N N . VAL A 1 88 ? -5.180 -8.138 8.333 1.00 92.12 88 VAL A N 1
ATOM 714 C CA . VAL A 1 88 ? -4.941 -7.396 9.582 1.00 92.12 88 VAL A CA 1
ATOM 715 C C . VAL A 1 88 ? -5.734 -6.089 9.608 1.00 92.12 88 VAL A C 1
ATOM 717 O O . VAL A 1 88 ? -6.263 -5.720 10.654 1.00 92.12 88 VAL A O 1
ATOM 720 N N . ALA A 1 89 ? -5.865 -5.399 8.475 1.00 9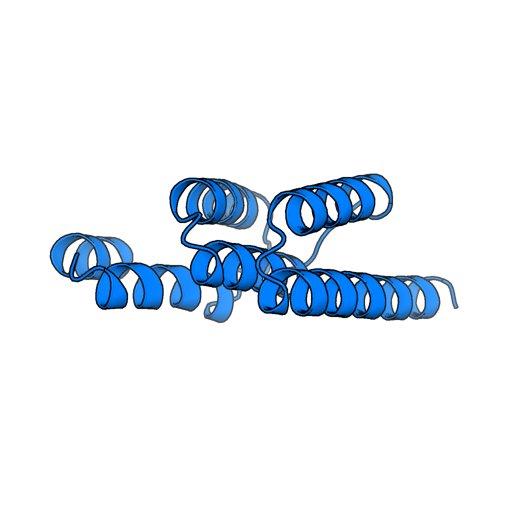3.31 89 ALA A N 1
ATOM 721 C CA . ALA A 1 89 ? -6.665 -4.184 8.398 1.00 93.31 89 ALA A CA 1
ATOM 722 C C . ALA A 1 89 ? -8.159 -4.437 8.654 1.00 93.31 89 ALA A C 1
ATOM 724 O O . ALA A 1 89 ? -8.763 -3.684 9.416 1.00 93.31 89 ALA A O 1
ATOM 725 N N . TYR A 1 90 ? -8.750 -5.499 8.095 1.00 90.56 90 TYR A N 1
ATOM 726 C CA . TYR A 1 90 ? -10.140 -5.868 8.395 1.00 90.56 90 TYR A CA 1
ATOM 727 C C . TYR A 1 90 ? -10.343 -6.189 9.880 1.00 90.56 90 TYR A C 1
ATOM 729 O O . TYR A 1 90 ? -11.294 -5.696 10.490 1.00 90.56 90 TYR A O 1
ATOM 737 N N . ILE A 1 91 ? -9.416 -6.944 10.480 1.00 89.75 91 ILE A N 1
ATOM 738 C CA . ILE A 1 91 ? -9.443 -7.268 11.915 1.00 89.75 91 ILE A CA 1
ATOM 739 C C . ILE A 1 91 ? -9.383 -5.987 12.759 1.00 89.75 91 ILE A C 1
ATOM 741 O O . ILE A 1 91 ? -10.213 -5.792 13.644 1.00 89.75 91 ILE A O 1
ATOM 745 N N . ASN A 1 92 ? -8.455 -5.076 12.455 1.00 88.88 92 ASN A N 1
ATOM 746 C CA . ASN A 1 92 ? -8.292 -3.821 13.198 1.00 88.88 92 ASN A CA 1
ATOM 747 C C . ASN A 1 92 ? -9.501 -2.882 13.065 1.00 88.88 92 ASN A C 1
ATOM 749 O O . ASN A 1 92 ? -9.756 -2.084 13.964 1.00 88.88 92 ASN A O 1
ATOM 753 N N . LYS A 1 93 ? -10.262 -2.985 11.970 1.00 87.75 93 LYS A N 1
ATOM 754 C CA . LYS A 1 93 ? -11.518 -2.247 11.760 1.00 87.75 93 LYS A CA 1
ATOM 755 C C . LYS A 1 93 ? -12.738 -2.942 12.374 1.00 87.75 93 LYS A C 1
ATOM 757 O O . LYS A 1 93 ? -13.852 -2.454 12.209 1.00 87.75 93 LYS A O 1
ATOM 762 N N . ASN A 1 94 ? -12.536 -4.051 13.090 1.00 85.75 94 ASN A N 1
ATOM 763 C CA . ASN A 1 94 ? -13.586 -4.881 13.678 1.00 85.75 94 ASN A CA 1
ATOM 764 C C . ASN A 1 94 ? -14.576 -5.441 12.632 1.00 85.75 94 ASN A C 1
ATOM 766 O O . ASN A 1 94 ? -15.719 -5.763 12.952 1.00 85.75 94 ASN A O 1
ATOM 770 N N . GLU A 1 95 ? -14.135 -5.579 11.377 1.00 86.38 95 GLU A N 1
ATOM 771 C CA . GLU A 1 95 ? -14.905 -6.133 10.256 1.00 86.38 95 GLU A CA 1
ATOM 772 C C . GLU A 1 95 ? -14.593 -7.631 10.084 1.00 86.38 95 GLU A C 1
ATOM 774 O O . GLU A 1 95 ? -14.149 -8.084 9.029 1.00 86.38 95 GLU A O 1
ATOM 779 N N . MET A 1 96 ? -14.793 -8.412 11.151 1.00 81.94 96 MET A N 1
ATOM 780 C CA . MET A 1 96 ? -14.368 -9.820 11.221 1.00 81.94 96 MET A CA 1
ATOM 781 C C . MET A 1 96 ? -15.021 -10.717 10.163 1.00 81.94 96 MET A C 1
ATOM 783 O O . MET A 1 96 ? -14.373 -11.634 9.673 1.00 81.94 96 MET A O 1
ATOM 787 N N . GLU A 1 97 ? -16.269 -10.442 9.778 1.00 80.69 97 GLU A N 1
ATOM 788 C CA . GLU A 1 97 ? -16.957 -11.182 8.709 1.00 80.69 97 GLU A CA 1
ATOM 789 C C . GLU A 1 97 ? -16.194 -11.069 7.382 1.00 80.69 97 GLU A C 1
ATOM 791 O O . GLU A 1 97 ? -15.865 -12.079 6.768 1.00 80.69 97 GLU A O 1
ATOM 796 N N . LYS A 1 98 ? -15.778 -9.851 7.008 1.00 82.44 98 LYS A N 1
ATOM 797 C CA . LYS A 1 98 ? -14.978 -9.624 5.796 1.00 82.44 98 LYS A CA 1
ATOM 798 C C . LYS A 1 98 ? -13.580 -10.229 5.900 1.00 82.44 98 LYS A C 1
ATOM 800 O O . LYS A 1 98 ? -13.040 -10.670 4.895 1.00 82.44 98 LYS A O 1
ATOM 805 N N . ALA A 1 99 ? -12.991 -10.260 7.098 1.00 80.44 99 ALA A N 1
ATOM 806 C CA . ALA A 1 99 ? -11.708 -10.924 7.325 1.00 80.44 99 ALA A CA 1
ATOM 807 C C . ALA A 1 99 ? -11.797 -12.441 7.079 1.00 80.44 99 ALA A C 1
ATOM 809 O O . ALA A 1 99 ? -10.888 -13.018 6.485 1.00 80.44 99 ALA A O 1
ATOM 810 N N . VAL A 1 100 ? -12.889 -13.078 7.517 1.00 77.25 100 VAL A N 1
ATOM 811 C CA . VAL A 1 100 ? -13.147 -14.508 7.285 1.00 77.25 100 VAL A CA 1
ATOM 812 C C . VAL A 1 100 ? -13.409 -14.774 5.805 1.00 77.25 100 VAL A C 1
ATOM 814 O O . VAL A 1 100 ? -12.792 -15.678 5.247 1.00 77.25 100 VAL A O 1
ATOM 817 N N . ASP A 1 101 ? -14.246 -13.963 5.157 1.00 84.38 101 ASP A N 1
ATOM 818 C CA . ASP A 1 101 ? -14.519 -14.085 3.719 1.00 84.38 101 ASP A CA 1
ATOM 819 C C . ASP A 1 101 ? -13.259 -13.885 2.869 1.00 84.38 101 ASP A C 1
ATOM 821 O O . ASP A 1 101 ? -13.086 -14.559 1.864 1.00 84.38 101 ASP A O 1
ATOM 825 N N . PHE A 1 102 ? -12.355 -12.992 3.280 1.00 79.00 102 PHE A N 1
ATOM 826 C CA . PHE A 1 102 ? -11.088 -12.746 2.589 1.00 79.00 102 PHE A CA 1
ATOM 827 C C . PHE A 1 102 ? -10.072 -13.891 2.745 1.00 79.00 102 PHE A C 1
ATOM 829 O O . PHE A 1 102 ? -9.167 -14.030 1.925 1.00 79.00 102 PHE A O 1
ATOM 836 N N . HIS A 1 103 ? -10.168 -14.679 3.819 1.00 72.38 103 HIS A N 1
ATOM 837 C CA . HIS A 1 103 ? -9.270 -15.809 4.057 1.00 72.38 103 HIS A CA 1
ATOM 838 C C . HIS A 1 103 ? -9.659 -17.071 3.272 1.00 72.38 103 HIS A C 1
ATOM 840 O O . HIS A 1 103 ? -8.774 -17.867 2.948 1.00 72.38 103 HIS A O 1
ATOM 846 N N . ASN A 1 104 ? -10.958 -17.263 3.028 1.00 57.94 104 ASN A N 1
ATOM 847 C CA . ASN A 1 104 ? -11.528 -18.449 2.381 1.00 57.94 104 ASN A CA 1
ATOM 848 C C . ASN A 1 104 ? -11.399 -18.409 0.853 1.00 57.94 104 ASN A C 1
ATOM 850 O O . ASN A 1 104 ? -11.224 -19.505 0.273 1.00 57.94 104 ASN A O 1
#

Secondary structure (DSSP, 8-state):
-HHHHHHHHHHHHHHHHHHHHHTT-HHHHHHHHHHHHHH-SS--HHHHHHHHHHHHHTT-HHHHHHHHHHHHHH-SS--HHHHHHHHHHHHHTT-HHHHHHHH-

InterPro domains:
  IPR002885 Pentatricopeptide repeat [PF01535] (12-38)
  IPR002885 Pentatricopeptide repeat [PF01535] (48-71)
  IPR011990 Tetratricopeptide-like helical domain superfamily [G3DSA:1.25.40.10] (1-104)

pLDDT: mean 89.46, std 10.14, range [49.0, 97.75]

Foldseek 3Di:
DVVVVLVVVLVVLLVQLVVCLVVLNVVSNVVSLVVNCVVDVDDAPVSLLSSLLSCLSSVVNVVSVVSLVVCVVRYPPVPVSSLVSNLVSCVVVVVVVVSVVSVD

Sequence (104 aa):
MEKTISRKAQTVYASLISLHTNLQNKDEVFRIWKEMKSIFRKVNDTEYSCIISSLLKLDEFGEAMNLFTEWEVVSVTKDTRTANLILVAYINKNEMEKAVDFHN

Organism: Solanum verrucosum (NCBI:txid315347)

Radius of gyration: 14.06 Å; chains: 1; bounding box: 42×32×29 Å